Protein AF-A0A920SLR8-F1 (afdb_monomer)

Radius of gyration: 11.04 Å; Cα contacts (8 Å, |Δi|>4): 95; chains: 1; bounding box: 21×27×30 Å

Structure (mmCIF, N/CA/C/O backbone):
data_AF-A0A920SLR8-F1
#
_entry.id   AF-A0A920SLR8-F1
#
loop_
_atom_site.group_PDB
_atom_site.id
_atom_site.type_symbol
_atom_site.label_atom_id
_atom_site.label_alt_id
_atom_site.label_comp_id
_atom_site.label_asym_id
_atom_site.label_entity_id
_atom_site.label_seq_id
_atom_site.pdbx_PDB_ins_code
_atom_site.Cartn_x
_atom_site.Cartn_y
_atom_site.Cartn_z
_atom_site.occupancy
_atom_site.B_iso_or_equiv
_atom_site.auth_seq_id
_atom_site.auth_comp_id
_atom_site.auth_asym_id
_atom_site.auth_atom_id
_atom_site.pdbx_PDB_model_num
ATOM 1 N N . MET A 1 1 ? -1.019 -7.631 17.471 1.00 63.75 1 MET A N 1
ATOM 2 C CA . MET A 1 1 ? -1.151 -6.968 16.152 1.00 63.75 1 MET A CA 1
ATOM 3 C C . MET A 1 1 ? -1.282 -5.465 16.381 1.00 63.75 1 MET A C 1
ATOM 5 O O . MET A 1 1 ? -1.836 -5.091 17.407 1.00 63.75 1 MET A O 1
ATOM 9 N N . ILE A 1 2 ? -0.723 -4.624 15.507 1.00 88.25 2 ILE A N 1
ATOM 10 C CA . ILE A 1 2 ? -0.733 -3.154 15.655 1.00 88.25 2 ILE A CA 1
ATOM 11 C C . ILE A 1 2 ? -2.143 -2.592 15.388 1.00 88.25 2 ILE A C 1
ATOM 13 O O . ILE A 1 2 ? -2.819 -3.055 14.475 1.00 88.25 2 ILE A O 1
ATOM 17 N N . ASN A 1 3 ? -2.570 -1.594 16.171 1.00 95.12 3 ASN A N 1
ATOM 18 C CA . ASN A 1 3 ? -3.830 -0.863 15.994 1.00 95.12 3 ASN A CA 1
ATOM 19 C C . ASN A 1 3 ? -3.533 0.581 15.566 1.00 95.12 3 ASN A C 1
ATOM 21 O O . ASN A 1 3 ? -2.918 1.332 16.323 1.00 95.12 3 ASN A O 1
ATOM 25 N N . LEU A 1 4 ? -3.984 0.969 14.372 1.00 95.69 4 LEU A N 1
ATOM 26 C CA . LEU A 1 4 ? -3.806 2.309 13.802 1.00 95.69 4 LEU A CA 1
ATOM 27 C C . LEU A 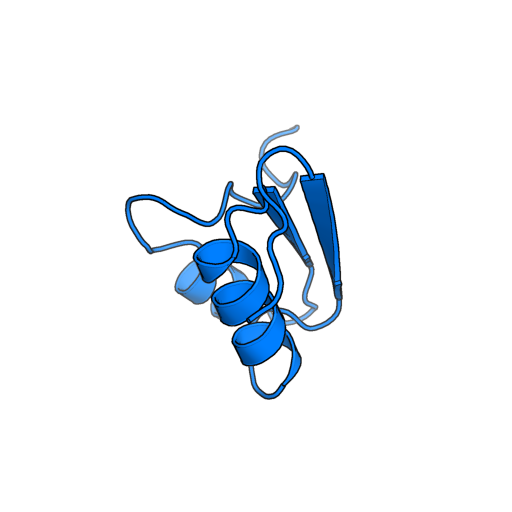1 4 ? -5.139 3.032 13.580 1.00 95.69 4 LEU A C 1
ATOM 29 O O . LEU A 1 4 ? -5.201 4.002 12.823 1.00 95.69 4 LEU A O 1
ATOM 33 N N . LYS A 1 5 ? -6.212 2.586 14.240 1.00 95.25 5 LYS A N 1
ATOM 34 C CA . LYS A 1 5 ? -7.538 3.186 14.099 1.00 95.25 5 LYS A CA 1
ATOM 35 C C . LYS A 1 5 ? -7.495 4.697 14.347 1.00 95.25 5 LYS A C 1
ATOM 37 O O . LYS A 1 5 ? -7.041 5.159 15.393 1.00 95.25 5 LYS A O 1
ATOM 42 N N . GLY A 1 6 ? -7.988 5.461 13.373 1.00 91.94 6 GLY A N 1
ATOM 43 C CA . GLY A 1 6 ? -8.046 6.926 13.437 1.00 91.94 6 GLY A CA 1
ATOM 44 C C . GLY A 1 6 ? -6.708 7.633 13.193 1.00 91.94 6 GLY A C 1
ATOM 45 O O . GLY A 1 6 ? -6.632 8.848 13.356 1.00 91.94 6 GLY A O 1
ATOM 46 N N . LYS A 1 7 ? -5.652 6.905 12.809 1.00 95.69 7 LYS A N 1
ATOM 47 C CA . LYS A 1 7 ? -4.380 7.492 12.371 1.00 95.69 7 LYS A CA 1
ATOM 48 C C . LYS A 1 7 ? -4.364 7.682 10.857 1.00 95.69 7 LYS A C 1
ATOM 50 O O . LYS A 1 7 ? -5.051 6.971 10.124 1.00 95.69 7 LYS A O 1
ATOM 55 N N . VAL A 1 8 ? -3.555 8.637 10.407 1.00 93.19 8 VAL A N 1
ATOM 56 C CA . VAL A 1 8 ? -3.260 8.871 8.990 1.00 93.19 8 VAL A CA 1
ATOM 57 C C . VAL A 1 8 ? -1.814 8.466 8.724 1.00 93.19 8 VAL A C 1
ATOM 59 O O . VAL A 1 8 ? -0.935 8.810 9.513 1.00 93.19 8 VAL A O 1
ATOM 62 N N . ALA A 1 9 ? -1.569 7.743 7.633 1.00 92.38 9 ALA A N 1
ATOM 63 C CA . ALA A 1 9 ? -0.235 7.341 7.197 1.00 92.38 9 ALA A CA 1
ATOM 64 C C . ALA A 1 9 ? 0.015 7.752 5.740 1.00 92.38 9 ALA A C 1
ATOM 66 O O . ALA A 1 9 ? -0.901 7.724 4.916 1.00 92.38 9 ALA A O 1
ATOM 67 N N . ILE A 1 10 ? 1.263 8.110 5.434 1.00 93.62 10 ILE A N 1
ATOM 68 C CA . ILE A 1 10 ? 1.734 8.404 4.077 1.00 93.62 10 ILE A CA 1
ATOM 69 C C . ILE A 1 10 ? 2.769 7.349 3.691 1.00 93.62 10 ILE A C 1
ATOM 71 O O . ILE A 1 10 ? 3.689 7.083 4.464 1.00 93.62 10 ILE A O 1
ATOM 75 N N . VAL A 1 11 ? 2.627 6.764 2.502 1.00 91.62 11 VAL A N 1
ATOM 76 C CA . VAL A 1 11 ? 3.567 5.774 1.958 1.00 91.62 11 VAL A CA 1
ATOM 77 C C . VAL A 1 11 ? 4.082 6.232 0.594 1.00 91.62 11 VAL A C 1
ATOM 79 O O . VAL A 1 11 ? 3.304 6.536 -0.305 1.00 91.62 11 VAL A O 1
ATOM 82 N N . THR A 1 12 ? 5.398 6.264 0.412 1.00 94.00 12 THR A N 1
ATOM 83 C CA . THR A 1 12 ? 6.031 6.453 -0.901 1.00 94.00 12 THR A CA 1
ATOM 84 C C . THR A 1 12 ? 6.340 5.094 -1.532 1.00 94.00 12 THR A C 1
ATOM 86 O O . THR A 1 12 ? 6.585 4.119 -0.820 1.00 94.00 12 THR A O 1
ATOM 89 N N . GLY A 1 13 ? 6.286 4.999 -2.862 1.00 93.56 13 GLY A N 1
ATOM 90 C CA . GLY A 1 13 ? 6.454 3.722 -3.568 1.00 93.56 13 GLY A CA 1
ATOM 91 C C . GLY A 1 13 ? 5.295 2.743 -3.325 1.00 93.56 13 GLY A C 1
ATOM 92 O O . GLY A 1 13 ? 5.495 1.530 -3.265 1.00 93.56 13 GLY A O 1
ATOM 93 N N . GLY A 1 14 ? 4.088 3.260 -3.063 1.00 92.56 14 GLY A N 1
ATOM 94 C CA . GLY A 1 14 ? 2.951 2.455 -2.607 1.00 92.56 14 GLY A CA 1
ATOM 95 C C . GLY A 1 14 ? 2.241 1.643 -3.695 1.00 92.56 14 GLY A C 1
ATOM 96 O O . GLY A 1 14 ? 1.326 0.887 -3.363 1.00 92.56 14 GLY A O 1
ATOM 97 N N . ALA A 1 15 ? 2.627 1.772 -4.969 1.00 91.38 15 ALA A N 1
ATOM 98 C CA . ALA A 1 15 ? 1.959 1.068 -6.064 1.00 91.38 15 ALA A CA 1
ATOM 99 C C . ALA A 1 15 ? 2.337 -0.418 -6.138 1.00 91.38 15 ALA A C 1
ATOM 101 O O . ALA A 1 15 ? 1.558 -1.232 -6.638 1.00 91.38 15 ALA A O 1
ATOM 102 N N . SER A 1 16 ? 3.520 -0.800 -5.644 1.00 92.25 16 SER A N 1
ATOM 103 C CA . SER A 1 16 ? 4.046 -2.158 -5.815 1.00 92.25 16 SER A CA 1
ATOM 104 C C . SER A 1 16 ? 4.931 -2.625 -4.652 1.00 92.25 16 SER A C 1
ATOM 106 O O . SER A 1 16 ? 5.166 -1.904 -3.681 1.00 92.25 16 SER A O 1
ATOM 108 N N . GLY A 1 17 ? 5.372 -3.886 -4.725 1.00 94.62 17 GLY A N 1
ATOM 109 C CA . GLY A 1 17 ? 6.350 -4.469 -3.806 1.00 94.62 17 GLY A CA 1
ATOM 110 C C . GLY A 1 17 ? 6.026 -4.265 -2.322 1.00 9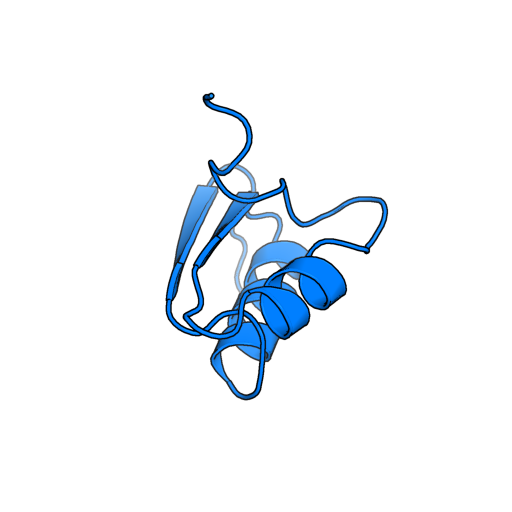4.62 17 GLY A C 1
ATOM 111 O O . GLY A 1 17 ? 4.902 -4.495 -1.867 1.00 94.62 17 GLY A O 1
ATOM 112 N N . ILE A 1 18 ? 7.039 -3.836 -1.564 1.00 96.06 18 ILE A N 1
ATOM 113 C CA . ILE A 1 18 ? 6.940 -3.614 -0.115 1.00 96.06 18 ILE A CA 1
ATOM 114 C C . ILE A 1 18 ? 6.030 -2.425 0.201 1.00 96.06 18 ILE A C 1
ATOM 116 O O . ILE A 1 18 ? 5.237 -2.515 1.134 1.00 96.06 18 ILE A O 1
ATOM 120 N N . GLY A 1 19 ? 6.086 -1.341 -0.578 1.00 94.12 19 GLY A N 1
ATOM 121 C CA . GLY A 1 19 ? 5.245 -0.167 -0.339 1.00 94.12 19 GLY A CA 1
ATOM 122 C C . GLY A 1 19 ? 3.759 -0.517 -0.405 1.00 94.12 19 GLY A C 1
ATOM 123 O O . GLY A 1 19 ? 3.006 -0.188 0.513 1.00 94.12 19 GLY A O 1
ATOM 124 N N . ARG A 1 20 ? 3.351 -1.310 -1.403 1.00 93.44 20 ARG A N 1
ATOM 125 C CA . ARG A 1 20 ? 1.993 -1.871 -1.489 1.00 93.44 20 ARG A CA 1
ATOM 126 C C . ARG A 1 20 ? 1.634 -2.727 -0.273 1.00 93.44 20 ARG A C 1
ATOM 128 O O . ARG A 1 20 ? 0.540 -2.588 0.272 1.00 93.44 20 ARG A O 1
ATOM 135 N N . ALA A 1 21 ? 2.534 -3.609 0.162 1.00 95.06 21 ALA A N 1
ATOM 136 C CA . ALA A 1 21 ? 2.295 -4.451 1.335 1.00 95.06 21 ALA A CA 1
ATOM 137 C C . ALA A 1 21 ? 2.115 -3.612 2.614 1.00 95.06 21 ALA A C 1
ATOM 139 O O . ALA A 1 21 ? 1.225 -3.897 3.417 1.00 95.06 21 ALA A O 1
ATOM 140 N N . CYS A 1 22 ? 2.902 -2.545 2.776 1.00 94.69 22 CYS A N 1
ATOM 141 C CA . CYS A 1 22 ? 2.766 -1.588 3.871 1.00 94.69 22 CYS A CA 1
ATOM 142 C C . CYS A 1 22 ? 1.413 -0.870 3.835 1.00 94.69 22 CYS A C 1
ATOM 144 O O . CYS A 1 22 ? 0.737 -0.832 4.863 1.00 94.69 22 CYS A O 1
ATOM 146 N N . VAL A 1 23 ? 0.989 -0.366 2.666 1.00 93.06 23 VAL A N 1
ATOM 147 C CA . VAL A 1 23 ? -0.333 0.262 2.492 1.00 93.06 23 VAL A CA 1
ATOM 148 C C . VAL A 1 23 ? -1.428 -0.688 2.965 1.00 93.06 23 VAL A C 1
ATOM 150 O O . VAL A 1 23 ? -2.203 -0.319 3.842 1.00 93.06 23 VAL A O 1
ATOM 153 N N . LEU A 1 24 ? -1.447 -1.927 2.463 1.00 92.12 24 LEU A N 1
ATOM 154 C CA . LEU A 1 24 ? -2.465 -2.921 2.820 1.00 92.12 24 LEU A CA 1
ATOM 155 C C . LEU A 1 24 ? -2.476 -3.232 4.322 1.00 92.12 24 LEU A C 1
ATOM 157 O O . LEU A 1 24 ? -3.536 -3.236 4.940 1.00 92.12 24 LEU A O 1
ATOM 161 N N . ARG A 1 25 ? -1.306 -3.416 4.941 1.00 94.38 25 ARG A N 1
ATOM 162 C CA . ARG A 1 25 ? -1.218 -3.722 6.377 1.00 94.38 25 ARG A CA 1
ATOM 163 C C . ARG A 1 25 ? -1.658 -2.562 7.267 1.00 94.38 25 ARG A C 1
ATOM 165 O O . ARG A 1 25 ? -2.296 -2.789 8.292 1.00 94.38 25 ARG A O 1
ATOM 172 N N . MET A 1 26 ? -1.332 -1.324 6.903 1.00 93.56 26 MET A N 1
ATOM 173 C CA . MET A 1 26 ? -1.753 -0.137 7.661 1.00 93.56 26 MET A CA 1
ATOM 174 C C . MET A 1 26 ? -3.263 0.091 7.552 1.00 93.56 26 MET A C 1
ATOM 176 O O . MET A 1 26 ? -3.927 0.414 8.537 1.00 93.56 26 MET A O 1
ATOM 180 N N . VAL A 1 27 ? -3.796 -0.135 6.357 1.00 91.94 27 VAL A N 1
ATOM 181 C CA . VAL A 1 27 ? -5.221 -0.137 6.042 1.00 91.94 27 VAL A CA 1
ATOM 182 C C . VAL A 1 27 ? -5.976 -1.188 6.871 1.00 91.94 27 VAL A C 1
ATOM 184 O O . VAL A 1 27 ? -6.954 -0.854 7.539 1.00 91.94 27 VAL A O 1
ATOM 187 N N . GLU A 1 28 ? -5.497 -2.436 6.899 1.00 92.75 28 GLU A N 1
ATOM 188 C CA . GLU A 1 28 ? -6.053 -3.523 7.724 1.00 92.75 28 GLU A CA 1
ATOM 1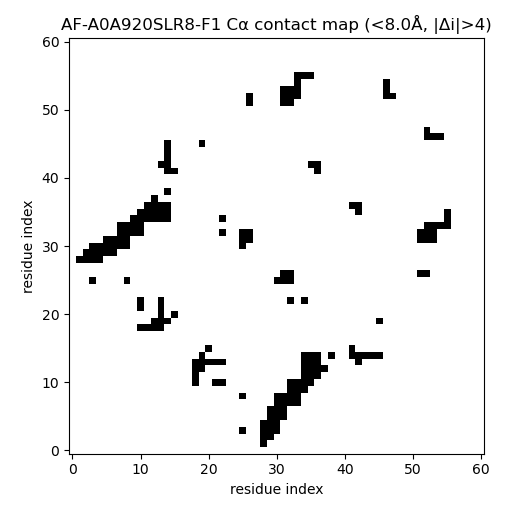89 C C . GLU A 1 28 ? -6.012 -3.189 9.223 1.00 92.75 28 GLU A C 1
ATOM 191 O O . GLU A 1 28 ? -6.933 -3.524 9.966 1.00 92.75 28 GLU A O 1
ATOM 196 N N . ALA A 1 29 ? -4.979 -2.468 9.669 1.00 94.75 29 ALA A N 1
ATOM 197 C CA . ALA A 1 29 ? -4.856 -1.972 11.038 1.00 94.75 29 ALA A CA 1
ATOM 198 C C . ALA A 1 29 ? -5.779 -0.773 11.360 1.00 94.75 29 ALA A C 1
ATOM 200 O O . ALA A 1 29 ? -5.764 -0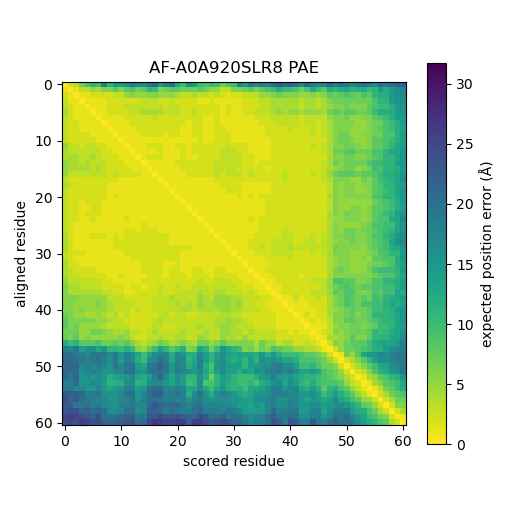.280 12.492 1.00 94.75 29 ALA A O 1
ATOM 201 N N . GLY A 1 30 ? -6.579 -0.294 10.399 1.00 92.25 30 GLY A N 1
ATOM 202 C CA . GLY A 1 30 ? -7.568 0.773 10.578 1.00 92.25 30 GLY A CA 1
ATOM 203 C C . GLY A 1 30 ? -7.052 2.194 10.332 1.00 92.25 30 GLY A C 1
ATOM 204 O O . GLY A 1 30 ? -7.732 3.156 10.708 1.00 92.25 30 GLY A O 1
ATOM 205 N N . ALA A 1 31 ? -5.871 2.348 9.729 1.00 93.75 31 ALA A N 1
ATOM 206 C CA . ALA A 1 31 ? -5.361 3.655 9.328 1.00 93.75 31 ALA A CA 1
ATOM 207 C C . ALA A 1 31 ? -6.075 4.175 8.071 1.00 93.75 31 ALA A C 1
ATOM 209 O O . ALA A 1 31 ? -6.457 3.412 7.184 1.00 93.75 31 ALA A O 1
ATOM 210 N N . THR A 1 32 ? -6.169 5.497 7.945 1.00 91.56 32 THR A N 1
ATOM 211 C CA . THR A 1 32 ? -6.363 6.142 6.640 1.00 91.56 32 THR A CA 1
ATOM 212 C C . THR A 1 32 ? -5.000 6.273 5.975 1.00 91.56 32 THR A C 1
ATOM 214 O O . THR A 1 32 ? -4.112 6.918 6.527 1.00 91.56 32 THR A O 1
ATOM 217 N N . VAL A 1 33 ? -4.813 5.662 4.808 1.00 90.62 33 VAL A N 1
ATOM 218 C CA . VAL A 1 33 ? -3.515 5.659 4.125 1.00 90.62 33 VAL A CA 1
ATOM 219 C C . VAL A 1 33 ? -3.603 6.435 2.821 1.00 90.62 33 VAL A C 1
ATOM 221 O O . VAL A 1 33 ? -4.480 6.179 1.995 1.00 90.62 33 VAL A O 1
ATOM 224 N N . HIS A 1 34 ? -2.665 7.358 2.643 1.00 90.44 34 HIS A N 1
ATOM 225 C CA . HIS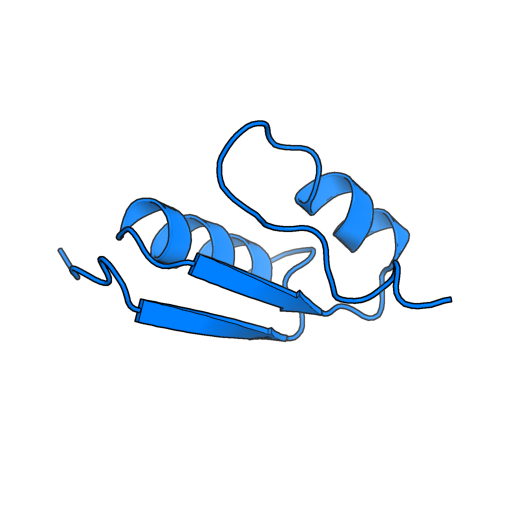 A 1 34 ? -2.367 8.004 1.373 1.00 90.44 34 HIS A CA 1
ATOM 226 C C . HIS A 1 34 ? -1.041 7.461 0.858 1.00 90.44 34 HIS A C 1
ATOM 228 O O . HIS A 1 34 ? -0.107 7.266 1.636 1.00 90.44 34 HIS A O 1
ATOM 234 N N . PHE A 1 35 ? -0.930 7.222 -0.442 1.00 90.81 35 PHE A N 1
ATOM 235 C CA . PHE A 1 35 ? 0.342 6.814 -1.017 1.00 90.81 35 PHE A CA 1
ATOM 236 C C . PHE A 1 35 ? 0.616 7.518 -2.340 1.00 90.81 35 PHE A C 1
ATOM 238 O O . PHE A 1 35 ? -0.309 7.939 -3.032 1.00 90.81 35 PHE A O 1
ATOM 245 N N . GLY A 1 36 ? 1.901 7.657 -2.651 1.00 88.06 36 GLY A N 1
ATOM 246 C CA . GLY A 1 36 ? 2.397 8.178 -3.918 1.00 88.06 36 GLY A CA 1
ATOM 247 C C . GLY A 1 36 ? 3.384 7.203 -4.541 1.00 88.06 36 GLY A C 1
ATOM 248 O O . GLY A 1 36 ? 4.085 6.476 -3.833 1.00 88.06 36 GLY A O 1
ATOM 249 N N . ASP A 1 37 ? 3.430 7.187 -5.863 1.00 91.12 37 ASP A N 1
ATOM 250 C CA . ASP A 1 37 ? 4.364 6.393 -6.653 1.00 91.12 37 ASP A CA 1
ATOM 251 C C . ASP A 1 37 ? 4.664 7.130 -7.961 1.00 91.12 37 ASP A C 1
ATOM 253 O O . ASP A 1 37 ? 3.867 7.965 -8.389 1.00 91.12 37 ASP A O 1
ATOM 257 N N . ILE A 1 38 ? 5.809 6.829 -8.569 1.00 91.25 38 ILE A N 1
ATOM 258 C CA . ILE A 1 38 ? 6.157 7.324 -9.902 1.00 91.25 38 ILE A CA 1
ATOM 259 C C . ILE A 1 38 ? 5.427 6.533 -10.994 1.00 91.25 38 ILE A C 1
ATOM 261 O O . ILE A 1 38 ? 5.138 7.077 -12.056 1.00 91.25 38 ILE A O 1
ATOM 265 N N . ASP A 1 39 ? 5.094 5.262 -10.738 1.00 89.00 39 ASP A N 1
ATOM 266 C CA . ASP A 1 39 ? 4.229 4.484 -11.621 1.00 89.00 39 ASP A CA 1
ATOM 267 C C . ASP A 1 39 ? 2.769 4.890 -11.396 1.00 89.00 39 ASP A C 1
ATOM 269 O O . ASP A 1 39 ? 2.053 4.321 -10.566 1.00 89.00 39 ASP A O 1
ATOM 273 N N . GLU A 1 40 ? 2.318 5.887 -12.154 1.00 85.56 40 GLU A N 1
ATOM 274 C CA . GLU A 1 40 ? 0.941 6.379 -12.101 1.00 85.56 40 GLU A CA 1
ATOM 275 C C . GLU A 1 40 ? -0.078 5.278 -12.423 1.00 85.56 40 GLU A C 1
ATOM 277 O O . GLU A 1 40 ? -1.122 5.181 -11.775 1.00 85.56 40 GLU A O 1
ATOM 282 N N . VAL A 1 41 ? 0.225 4.401 -13.386 1.00 87.25 41 VAL A N 1
ATOM 283 C CA . VAL A 1 41 ? -0.689 3.328 -13.795 1.00 87.25 41 VAL A CA 1
ATOM 284 C C . VAL A 1 41 ? -0.776 2.265 -12.700 1.00 87.25 41 VAL A C 1
ATOM 286 O O . VAL A 1 41 ? -1.869 1.797 -12.367 1.00 87.25 41 VAL A O 1
ATOM 289 N N . GLY A 1 42 ? 0.358 1.892 -12.108 1.00 85.50 42 GLY A N 1
ATOM 290 C CA . GLY A 1 42 ? 0.418 1.039 -10.923 1.00 85.50 42 GLY A CA 1
ATOM 291 C C . GLY A 1 42 ? -0.337 1.646 -9.741 1.00 85.50 42 GLY A C 1
ATOM 292 O O . GLY A 1 42 ? -1.137 0.961 -9.098 1.00 85.50 42 GLY A O 1
ATOM 293 N N . GLY A 1 43 ? -0.155 2.945 -9.496 1.00 85.94 43 GLY A N 1
ATOM 294 C CA . GLY A 1 43 ? -0.846 3.685 -8.445 1.00 85.94 43 GLY A CA 1
ATOM 295 C C . GLY A 1 43 ? -2.362 3.687 -8.632 1.00 85.94 43 GLY A C 1
ATOM 296 O O . GLY A 1 43 ? -3.100 3.382 -7.695 1.00 85.94 43 GLY A O 1
ATOM 297 N N . LEU A 1 44 ? -2.843 3.934 -9.852 1.00 84.06 44 LEU A N 1
ATOM 298 C CA . LEU A 1 44 ? -4.269 3.879 -10.180 1.00 84.06 44 LEU A CA 1
ATOM 299 C C . LEU A 1 44 ? -4.853 2.482 -9.956 1.00 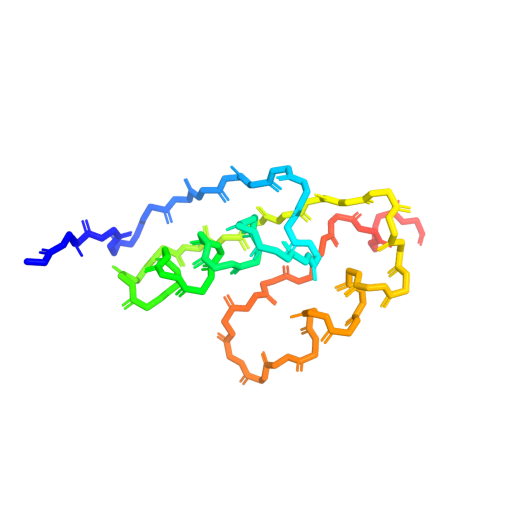84.06 44 LEU A C 1
ATOM 301 O O . LEU A 1 44 ? -5.900 2.358 -9.320 1.00 84.06 44 LEU A O 1
ATOM 305 N N . ARG A 1 45 ? -4.165 1.419 -10.396 1.00 84.06 45 ARG A N 1
ATOM 306 C CA . ARG A 1 45 ? -4.592 0.031 -10.135 1.00 84.06 45 ARG A CA 1
ATOM 307 C C . ARG A 1 45 ? -4.701 -0.259 -8.641 1.00 84.06 45 ARG A C 1
ATOM 309 O O . ARG A 1 45 ? -5.647 -0.915 -8.219 1.00 84.06 45 ARG A O 1
ATOM 316 N N . GLN A 1 46 ? -3.767 0.254 -7.844 1.00 81.62 46 GLN A N 1
ATOM 317 C CA . GLN A 1 46 ? -3.770 0.081 -6.394 1.00 81.62 46 GLN A CA 1
ATOM 318 C C . GLN A 1 46 ? -4.881 0.894 -5.698 1.00 81.62 4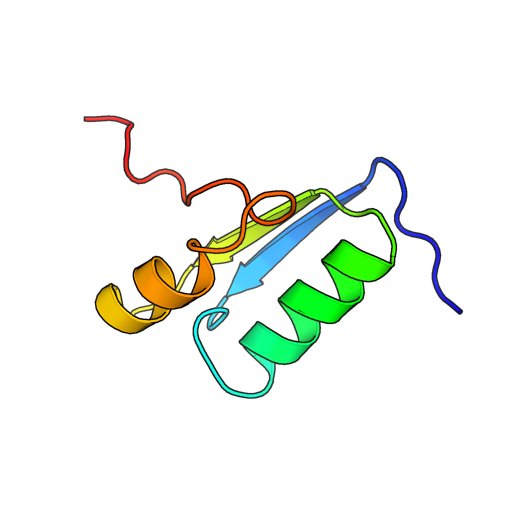6 GLN A C 1
ATOM 320 O O . GLN A 1 46 ? -5.378 0.474 -4.653 1.00 81.62 46 GLN A O 1
ATOM 325 N N . CYS A 1 47 ? -5.313 2.021 -6.276 1.00 75.50 47 CYS A N 1
ATOM 326 C CA . CYS A 1 47 ? -6.448 2.809 -5.775 1.00 75.50 47 CYS A CA 1
ATOM 327 C C . CYS A 1 47 ? -7.807 2.141 -6.027 1.00 75.50 47 CYS A C 1
ATOM 329 O O . CYS A 1 47 ? -8.779 2.439 -5.332 1.00 75.50 47 CYS A O 1
ATOM 331 N N . LEU A 1 48 ? -7.892 1.235 -7.005 1.00 62.75 48 LEU A N 1
ATOM 332 C CA . LEU A 1 48 ? -9.106 0.493 -7.336 1.00 62.75 48 LEU A CA 1
ATOM 333 C C . LEU A 1 48 ? -9.340 -0.644 -6.330 1.00 62.75 48 LEU A C 1
ATOM 335 O O . LEU A 1 48 ? -9.259 -1.818 -6.672 1.00 62.75 48 LEU A O 1
ATOM 339 N N . TRP A 1 49 ? -9.666 -0.312 -5.079 1.00 48.09 49 TRP A N 1
ATOM 340 C CA . TRP A 1 49 ? -10.313 -1.269 -4.180 1.00 48.09 49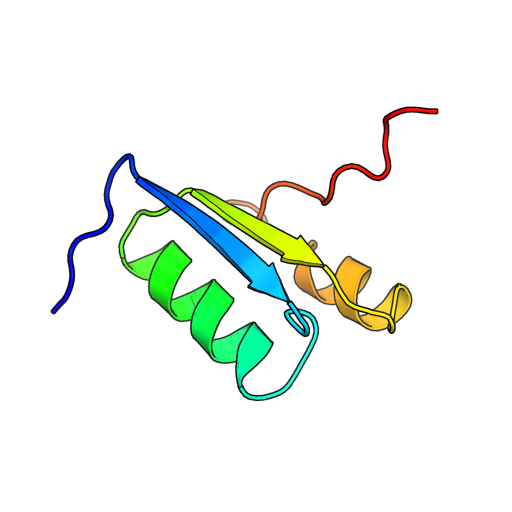 TRP A CA 1
ATOM 341 C C . TRP A 1 49 ? -11.324 -0.587 -3.253 1.00 48.09 49 TRP A C 1
ATOM 343 O O . TRP A 1 49 ? -10.999 0.324 -2.490 1.00 48.09 49 TRP A O 1
ATOM 353 N N . GLY A 1 50 ? -12.574 -1.054 -3.330 1.00 45.53 50 GLY A N 1
ATOM 354 C CA . GLY A 1 50 ? -13.812 -0.390 -2.903 1.00 45.53 50 GLY A CA 1
ATOM 355 C C . GLY A 1 50 ? -14.045 -0.144 -1.409 1.00 45.53 50 GLY A C 1
ATOM 356 O O . GLY A 1 50 ? -15.198 -0.196 -0.978 1.00 45.53 50 GLY A O 1
ATOM 357 N N . ARG A 1 51 ? -13.013 0.134 -0.598 1.00 47.28 51 ARG A N 1
ATOM 358 C CA . ARG A 1 51 ? -13.241 0.632 0.772 1.00 47.28 51 ARG A CA 1
ATOM 359 C C . ARG A 1 51 ? -12.081 1.346 1.471 1.00 47.28 51 ARG A C 1
ATOM 361 O O . ARG A 1 51 ? -12.325 1.921 2.526 1.00 47.28 51 ARG A O 1
ATOM 368 N N . LEU A 1 52 ? -10.845 1.295 0.968 1.00 52.03 52 L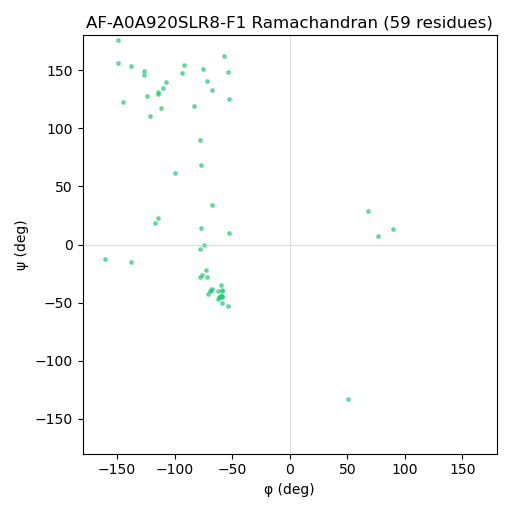EU A N 1
ATOM 369 C CA . LEU A 1 52 ? -9.705 1.374 1.896 1.00 52.03 52 LEU A CA 1
ATOM 370 C C . LEU A 1 52 ? -8.518 2.251 1.484 1.00 52.03 52 LEU A C 1
ATOM 372 O O . LEU A 1 52 ? -7.742 2.627 2.358 1.00 52.03 52 LEU A O 1
ATOM 376 N N . VAL A 1 53 ? -8.407 2.665 0.221 1.00 55.53 53 VAL A N 1
ATOM 377 C CA . VAL A 1 53 ? -7.370 3.624 -0.183 1.00 55.53 53 VAL A CA 1
ATOM 378 C C . VAL A 1 53 ? -8.053 4.841 -0.775 1.00 55.53 53 VAL A C 1
ATOM 380 O O . VAL A 1 53 ? -8.706 4.756 -1.814 1.00 55.53 53 VAL A O 1
ATOM 383 N N . ARG A 1 54 ? -7.995 5.971 -0.062 1.00 52.19 54 ARG A N 1
ATOM 384 C CA . ARG A 1 54 ? -8.503 7.225 -0.621 1.00 52.19 54 ARG A CA 1
ATOM 385 C C . ARG A 1 54 ? -7.584 7.595 -1.784 1.00 52.19 54 ARG A C 1
ATOM 387 O O . ARG A 1 54 ? -6.368 7.499 -1.607 1.00 52.19 54 ARG A O 1
ATOM 394 N N . PRO A 1 55 ? -8.139 7.970 -2.950 1.00 48.56 55 PRO A N 1
ATOM 395 C CA . PRO A 1 55 ? -7.324 8.291 -4.109 1.00 48.56 55 PRO A CA 1
ATOM 396 C C . PRO A 1 55 ? -6.279 9.352 -3.735 1.00 48.56 55 PRO A C 1
ATOM 398 O O . PRO A 1 55 ? -6.535 10.177 -2.846 1.00 48.56 55 PRO A O 1
ATOM 401 N N . PRO A 1 56 ? -5.094 9.321 -4.369 1.00 51.91 56 PRO A N 1
ATOM 402 C CA . PRO A 1 56 ? -4.085 10.342 -4.167 1.00 51.91 56 PRO A CA 1
ATOM 403 C C . PRO A 1 56 ? -4.668 11.717 -4.510 1.00 51.91 56 PRO A C 1
ATOM 405 O O . PRO A 1 56 ? -5.694 11.838 -5.179 1.00 51.91 56 PRO A O 1
ATOM 408 N N . PHE A 1 57 ? -3.993 12.759 -4.037 1.00 51.56 57 PHE A N 1
ATOM 409 C CA . PHE A 1 57 ? -4.290 14.185 -4.219 1.00 51.56 57 PHE A CA 1
ATOM 410 C C . PHE A 1 57 ? -4.478 14.662 -5.685 1.00 51.56 57 PHE A C 1
ATOM 412 O O . PHE A 1 57 ? -4.592 15.857 -5.930 1.00 51.56 57 PHE A O 1
ATOM 419 N N . THR A 1 58 ? -4.558 13.773 -6.674 1.00 46.06 58 THR A N 1
ATOM 420 C CA . THR A 1 58 ? -4.605 14.063 -8.114 1.00 46.06 58 THR A CA 1
ATOM 421 C C . THR A 1 58 ? -5.962 14.556 -8.639 1.00 46.06 58 THR A C 1
ATOM 423 O O . THR A 1 58 ? -6.150 14.610 -9.848 1.00 46.06 58 THR A O 1
ATOM 426 N N . ARG A 1 59 ? -6.909 14.963 -7.776 1.00 39.44 59 ARG A N 1
ATOM 427 C CA . ARG A 1 59 ? -8.157 15.651 -8.193 1.00 39.44 59 ARG A CA 1
ATOM 428 C C . ARG A 1 59 ? -8.270 17.102 -7.704 1.00 39.44 59 ARG A C 1
ATOM 430 O O . ARG A 1 59 ? -9.368 17.640 -7.614 1.00 39.44 59 ARG A O 1
ATOM 437 N N . LEU A 1 60 ? -7.138 17.731 -7.393 1.00 35.69 60 LEU A N 1
ATOM 438 C CA . LEU A 1 60 ? -7.008 19.186 -7.267 1.00 35.69 60 LEU A CA 1
ATOM 439 C C . LEU A 1 60 ? -6.402 19.768 -8.554 1.00 35.69 60 LEU A C 1
ATOM 441 O O . LEU A 1 60 ? -5.309 20.323 -8.533 1.00 35.69 60 LEU A O 1
ATOM 445 N N . MET A 1 61 ? -7.100 19.586 -9.675 1.00 29.83 61 MET A N 1
ATOM 446 C CA . MET A 1 61 ? -7.111 20.480 -10.840 1.00 29.83 61 MET A CA 1
ATOM 447 C C . MET A 1 61 ? -8.256 20.083 -11.767 1.00 29.83 61 MET A C 1
ATOM 449 O O . MET A 1 61 ? -8.510 18.861 -11.888 1.00 29.83 61 MET A O 1
#

Mean predicted aligned error: 6.35 Å

Secondary structure (DSSP, 8-state):
----TT-EEEEESTTSHHHHHHHHHHHHTT-EEEEE-S-HHHHHHHH-STTTBPPPSTT--

Solvent-accessible surface area (backbone atoms only — not comparable to full-atom values): 3548 Å² total; per-residue (Å²): 134,78,81,33,66,87,38,77,47,79,39,70,49,30,40,44,76,67,31,28,54,50,52,52,53,40,34,75,24,41,21,48,40,41,50,44,46,90,51,57,68,43,31,52,59,60,39,70,46,101,83,61,42,61,70,55,84,84,76,82,120

Sequence (61 aa):
MINLKGKVAIVTGGASGIGRACVLRMVEAGATVHFGDIDEVGGLRQCLWGRLVRPPFTRLM

Nearest PDB structures (foldseek):
  5er6-assembly1_C  TM=9.416E-01  e=4.549E-04  Brucella ovis ATCC 25840
  5ha5-assembly1_D  TM=9.088E-01  e=3.959E-04  Brucella ovis IntaBari-2002-82-58
  8hax-assembly1_A  TM=9.340E-01  e=6.005E-04  Brucella melitensis bv. 1 str. 16M
  5ha5-assembly1_A  TM=9.095E-01  e=9.110E-04  Brucella ovis IntaBari-2002-82-58
  5er6-assembly1_D  TM=9.127E-01  e=9.765E-04  Brucella ovis ATCC 25840

Foldseek 3Di:
DAAQAPAEEEFEQCLDDVNVVVQVVNQVSRYAYEYDYPPPVSLVVSCPDPDTHDRHPVPPD

pLDDT: mean 80.75, std 19.16, range [29.83, 96.06]